Protein AF-A0A945STR0-F1 (afdb_monomer)

Foldseek 3Di:
DDPVVVVVVVVVVVVVVVVVVVVVPPDDPPDADQVNLVVLQDPPPPDDPFDKDWGADPVRDIDIDTPDPLQVLLVVLSVCLSVQVLVVVVVVCQQQLNVCLQVNPVSNVSSVVNVVVNSCPCVVVVLVVDDPVRNSSVVSSLNNNLSRLVPRPDHPVSCVNRVHDDDRDDD

Mean predicted aligned error: 8.51 Å

Structure (mmCIF, N/CA/C/O backbone):
data_AF-A0A945STR0-F1
#
_entry.id   AF-A0A945STR0-F1
#
loop_
_atom_site.group_PDB
_atom_site.id
_atom_site.type_symbol
_atom_site.label_atom_id
_atom_site.label_alt_id
_atom_site.label_comp_id
_atom_site.label_asym_id
_atom_site.label_entity_id
_atom_site.label_seq_id
_atom_site.pdbx_PDB_ins_code
_atom_site.Cartn_x
_atom_site.Cartn_y
_atom_site.Cartn_z
_atom_site.occupancy
_atom_site.B_iso_or_equiv
_atom_site.auth_seq_id
_atom_site.auth_comp_id
_atom_site.auth_asym_id
_atom_site.auth_atom_id
_atom_site.pdbx_PDB_model_num
ATOM 1 N N . MET A 1 1 ? 21.029 -46.010 -34.200 1.00 53.34 1 MET A N 1
ATOM 2 C CA . MET A 1 1 ? 20.836 -44.896 -33.241 1.00 53.34 1 MET A CA 1
ATOM 3 C C . MET A 1 1 ? 22.027 -44.887 -32.282 1.00 53.34 1 MET A C 1
ATOM 5 O O . MET A 1 1 ? 22.270 -45.905 -31.651 1.00 53.34 1 MET A O 1
ATOM 9 N N . SER A 1 2 ? 22.849 -43.829 -32.265 1.00 57.94 2 SER A N 1
ATOM 10 C CA . SER A 1 2 ? 24.114 -43.807 -31.500 1.00 57.94 2 SER A CA 1
ATOM 11 C C . SER A 1 2 ? 23.859 -43.877 -29.989 1.00 57.94 2 SER A C 1
ATOM 13 O O . SER A 1 2 ? 23.001 -43.147 -29.488 1.00 57.94 2 SER A O 1
ATOM 15 N N . ARG A 1 3 ? 24.622 -44.717 -29.268 1.00 58.31 3 ARG A N 1
ATOM 16 C CA . ARG A 1 3 ? 24.554 -44.888 -27.801 1.00 58.31 3 ARG A CA 1
ATOM 17 C C . ARG A 1 3 ? 24.558 -43.546 -27.053 1.00 58.31 3 ARG A C 1
ATOM 19 O O . ARG A 1 3 ? 23.871 -43.417 -26.049 1.00 58.31 3 ARG A O 1
ATOM 26 N N . SER A 1 4 ? 25.223 -42.518 -27.588 1.00 60.25 4 SER A N 1
ATOM 27 C CA . SER A 1 4 ? 25.272 -41.178 -26.986 1.00 60.25 4 SER A CA 1
ATOM 28 C C . SER A 1 4 ? 23.932 -40.434 -26.971 1.00 60.25 4 SER A C 1
ATOM 30 O O . SER A 1 4 ? 23.706 -39.611 -26.088 1.00 60.25 4 SER A O 1
ATOM 32 N N . ARG A 1 5 ? 23.021 -40.710 -27.915 1.00 57.81 5 ARG A N 1
ATOM 33 C CA . ARG A 1 5 ? 21.684 -40.095 -27.934 1.00 57.81 5 ARG A CA 1
ATOM 34 C C . ARG A 1 5 ? 20.772 -40.729 -26.884 1.00 57.81 5 ARG A C 1
ATOM 36 O O . ARG A 1 5 ? 20.024 -40.012 -26.235 1.00 57.81 5 ARG A O 1
ATOM 43 N N . LEU A 1 6 ? 20.894 -42.038 -26.658 1.00 61.00 6 LEU A N 1
ATOM 44 C CA . LEU A 1 6 ? 20.087 -42.769 -25.678 1.00 61.00 6 LEU A CA 1
ATOM 45 C C . LEU A 1 6 ? 20.380 -42.318 -24.234 1.00 61.00 6 LEU A C 1
ATOM 47 O O . LEU A 1 6 ? 19.449 -42.097 -23.470 1.00 61.00 6 LEU A O 1
ATOM 51 N N . PHE A 1 7 ? 21.654 -42.084 -23.891 1.00 63.25 7 PHE A N 1
ATOM 52 C CA . PHE A 1 7 ? 22.040 -41.545 -22.577 1.00 63.25 7 PHE A CA 1
ATOM 53 C C . PHE A 1 7 ? 21.563 -40.103 -22.353 1.00 63.25 7 PHE A C 1
ATOM 55 O O . PHE A 1 7 ? 21.172 -39.757 -21.242 1.00 63.25 7 PHE A O 1
ATOM 62 N N . LYS A 1 8 ? 21.539 -39.269 -23.402 1.00 58.94 8 LYS A N 1
ATOM 63 C CA . LYS A 1 8 ? 21.002 -37.900 -23.321 1.00 58.94 8 LYS A CA 1
ATOM 64 C C . LYS A 1 8 ? 19.486 -37.885 -23.109 1.00 58.94 8 LYS A C 1
ATOM 66 O O . LYS A 1 8 ? 19.006 -37.116 -22.287 1.00 58.94 8 LYS A O 1
ATOM 71 N N . PHE A 1 9 ? 18.748 -38.755 -23.804 1.00 64.12 9 PHE A N 1
ATOM 72 C CA . PHE A 1 9 ? 17.302 -38.892 -23.604 1.00 64.12 9 PHE A CA 1
ATOM 73 C C . PHE A 1 9 ? 16.965 -39.457 -22.221 1.00 64.12 9 PHE A C 1
ATOM 75 O O . PHE A 1 9 ? 16.083 -38.913 -21.568 1.00 64.12 9 PHE A O 1
ATOM 82 N N . ALA A 1 10 ? 17.702 -40.468 -21.748 1.00 67.19 10 ALA A N 1
ATOM 83 C CA . ALA A 1 10 ? 17.526 -41.026 -20.406 1.00 67.19 10 ALA A CA 1
ATOM 84 C C . ALA A 1 10 ? 17.850 -40.010 -19.295 1.00 67.19 10 ALA A C 1
ATOM 86 O O . ALA A 1 10 ? 17.137 -39.934 -18.300 1.00 67.19 10 ALA A O 1
ATOM 87 N N . GLY A 1 11 ? 18.891 -39.187 -19.472 1.00 69.44 11 GLY A N 1
ATOM 88 C CA . GLY A 1 11 ? 19.212 -38.108 -18.535 1.00 69.44 11 GLY A CA 1
ATOM 89 C C . GLY A 1 11 ? 18.127 -37.028 -18.472 1.00 69.44 11 GLY A C 1
ATOM 90 O O . GLY A 1 11 ? 17.812 -36.537 -17.391 1.00 69.44 11 GLY A O 1
ATOM 91 N N . LEU A 1 12 ? 17.509 -36.697 -19.612 1.00 70.62 12 LEU A N 1
ATOM 92 C CA . LEU A 1 12 ? 16.444 -35.694 -19.687 1.00 70.62 12 LEU A CA 1
ATOM 93 C C . LEU A 1 12 ? 15.132 -36.180 -19.048 1.00 70.62 12 LEU A C 1
ATOM 95 O O . LEU A 1 12 ? 14.478 -35.404 -18.356 1.00 70.62 12 LEU A O 1
ATOM 99 N N . THR A 1 13 ? 14.760 -37.455 -19.213 1.00 72.88 13 THR A N 1
ATOM 100 C CA . THR A 1 13 ? 13.581 -38.029 -18.537 1.00 72.88 13 THR A CA 1
ATOM 101 C C . THR A 1 13 ? 13.774 -38.174 -17.033 1.00 72.88 13 THR A C 1
ATOM 103 O O . THR A 1 13 ? 12.832 -37.921 -16.287 1.00 72.88 13 THR A O 1
ATOM 106 N N . VAL A 1 14 ? 14.978 -38.517 -16.563 1.00 74.88 14 VAL A N 1
ATOM 107 C CA . VAL A 1 14 ? 15.282 -38.548 -15.121 1.00 74.88 14 VAL A CA 1
ATOM 108 C C . VAL A 1 14 ? 15.203 -37.144 -14.515 1.00 74.88 14 VAL A C 1
ATOM 110 O O . VAL A 1 14 ? 14.605 -36.974 -13.456 1.00 74.88 14 VAL A O 1
ATOM 113 N N . LEU A 1 15 ? 15.722 -36.122 -15.205 1.00 70.12 15 LEU A N 1
ATOM 114 C CA . LEU A 1 15 ? 15.641 -34.730 -14.754 1.00 70.12 15 LEU A CA 1
ATOM 115 C C . LEU A 1 15 ? 14.194 -34.205 -14.738 1.00 70.12 15 LEU A C 1
ATOM 117 O O . LEU A 1 15 ? 13.783 -33.572 -13.769 1.00 70.12 15 LEU A O 1
ATOM 121 N N . ALA A 1 16 ? 13.401 -34.512 -15.768 1.00 70.06 16 ALA A N 1
ATOM 122 C CA . ALA A 1 16 ? 11.981 -34.155 -15.820 1.00 70.06 16 ALA A CA 1
ATOM 123 C C . ALA A 1 16 ? 11.153 -34.881 -14.741 1.00 70.06 16 ALA A C 1
ATOM 125 O O . ALA A 1 16 ? 10.252 -34.286 -14.147 1.00 70.06 16 ALA A O 1
ATOM 126 N N . GLY A 1 17 ? 11.484 -36.144 -14.450 1.00 70.00 17 GLY A N 1
ATOM 127 C CA . GLY A 1 17 ? 10.876 -36.923 -13.371 1.00 70.00 17 GLY A CA 1
ATOM 128 C C . GLY A 1 17 ? 11.208 -36.370 -11.984 1.00 70.00 17 GLY A C 1
ATOM 129 O O . GLY A 1 17 ? 10.311 -36.239 -11.158 1.00 70.00 17 GLY A O 1
ATOM 130 N N . LEU A 1 18 ? 12.460 -35.965 -11.746 1.00 67.25 18 LEU A N 1
ATOM 131 C CA . LEU A 1 18 ? 12.890 -35.333 -10.491 1.00 67.25 18 LEU A CA 1
ATOM 132 C C . LEU A 1 18 ? 12.240 -33.957 -10.277 1.00 67.25 18 LEU A C 1
ATOM 134 O O . LEU A 1 18 ? 11.809 -33.655 -9.168 1.00 67.25 18 LEU A O 1
ATOM 138 N N . LEU A 1 19 ? 12.112 -33.145 -11.333 1.00 63.72 19 LEU A N 1
ATOM 139 C CA . LEU A 1 19 ? 11.441 -31.840 -11.263 1.00 63.72 19 LEU A CA 1
ATOM 140 C C . LEU A 1 19 ? 9.927 -31.969 -11.039 1.00 63.72 19 LEU A C 1
ATOM 142 O O . LEU A 1 19 ? 9.353 -31.172 -10.301 1.00 63.72 19 LEU A O 1
ATOM 146 N N . SER A 1 20 ? 9.289 -32.988 -11.624 1.00 60.44 20 SER A N 1
ATOM 147 C CA . SER A 1 20 ? 7.860 -33.266 -11.407 1.00 60.44 20 SER A CA 1
ATOM 148 C C . SER A 1 20 ? 7.587 -33.898 -10.037 1.00 60.44 20 SER A C 1
ATOM 150 O O . SER A 1 20 ? 6.529 -33.682 -9.456 1.00 60.44 20 SER A O 1
ATOM 152 N N . ALA A 1 21 ? 8.534 -34.660 -9.481 1.00 57.84 21 ALA A N 1
ATOM 153 C CA .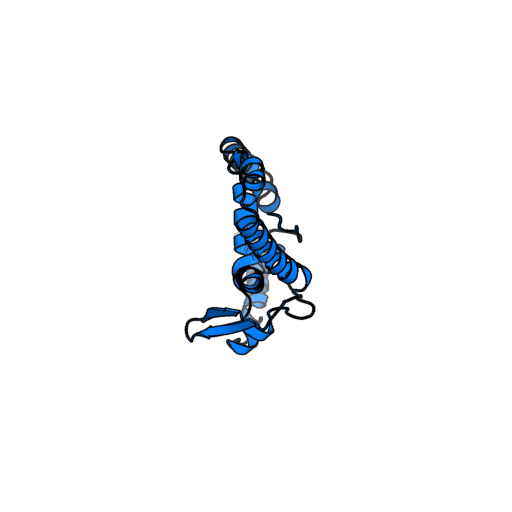 ALA A 1 21 ? 8.371 -35.291 -8.173 1.00 57.84 21 ALA A CA 1
ATOM 154 C C . ALA A 1 21 ? 8.266 -34.264 -7.031 1.00 57.84 21 ALA A C 1
ATOM 156 O O . ALA A 1 21 ? 7.491 -34.470 -6.100 1.00 57.84 21 ALA A O 1
ATOM 157 N N . CYS A 1 22 ? 8.979 -33.135 -7.113 1.00 58.97 22 CYS A N 1
ATOM 158 C CA . CYS A 1 22 ? 8.916 -32.091 -6.084 1.00 58.97 22 CYS A CA 1
ATOM 159 C C . CYS A 1 22 ? 7.569 -31.349 -6.047 1.00 58.97 22 CYS A C 1
ATOM 161 O O . CYS A 1 22 ? 7.130 -30.949 -4.973 1.00 58.97 22 CYS A O 1
ATOM 163 N N . SER A 1 23 ? 6.900 -31.179 -7.189 1.00 58.38 23 SER A N 1
ATOM 164 C CA . SER A 1 23 ? 5.584 -30.530 -7.268 1.00 58.38 23 SER A CA 1
ATOM 165 C C . SER A 1 23 ? 4.424 -31.482 -6.968 1.00 58.38 23 SER A C 1
ATOM 167 O O . SER A 1 23 ? 3.396 -31.034 -6.473 1.00 58.38 23 SER A O 1
ATOM 169 N N . VAL A 1 24 ? 4.588 -32.787 -7.206 1.00 59.88 24 VAL A N 1
ATOM 170 C CA . VAL A 1 24 ? 3.577 -33.814 -6.879 1.00 59.88 24 VAL A CA 1
ATOM 171 C C . VAL A 1 24 ? 3.572 -34.174 -5.385 1.00 59.88 24 VAL A C 1
ATOM 173 O O . VAL A 1 24 ? 2.538 -34.578 -4.860 1.00 59.88 24 VAL A O 1
ATOM 176 N N . LEU A 1 25 ? 4.705 -34.025 -4.689 1.00 61.38 25 LEU A N 1
ATOM 177 C CA . LEU A 1 25 ? 4.845 -34.368 -3.265 1.00 61.38 25 LEU A CA 1
ATOM 178 C C . LEU A 1 25 ? 4.663 -33.179 -2.310 1.00 61.38 25 LEU A C 1
ATOM 180 O O . LEU A 1 25 ? 4.582 -33.395 -1.101 1.00 61.38 25 LEU A O 1
ATOM 184 N N . ALA A 1 26 ? 4.603 -31.942 -2.813 1.00 64.12 26 ALA A N 1
ATOM 185 C CA . ALA A 1 26 ? 4.272 -30.792 -1.981 1.00 64.12 26 ALA A CA 1
ATOM 186 C C . ALA A 1 26 ? 2.763 -30.828 -1.678 1.00 64.12 26 ALA A C 1
ATOM 188 O O . ALA A 1 26 ? 1.967 -30.715 -2.614 1.00 64.12 26 ALA A O 1
ATOM 189 N N . PRO A 1 27 ? 2.339 -31.009 -0.411 1.00 69.38 27 PRO A N 1
ATOM 190 C CA . PRO A 1 27 ? 0.923 -30.958 -0.085 1.00 69.38 27 PRO A CA 1
ATOM 191 C C . PRO A 1 27 ? 0.374 -29.595 -0.501 1.00 69.38 27 PRO A C 1
ATOM 193 O O . PRO A 1 27 ? 1.036 -28.568 -0.316 1.00 69.38 27 PRO A O 1
ATOM 196 N N . LEU A 1 28 ? -0.832 -29.592 -1.074 1.00 71.19 28 LEU A N 1
ATOM 197 C CA . LEU A 1 28 ? -1.551 -28.348 -1.314 1.00 71.19 28 LEU A CA 1
ATOM 198 C C . LEU A 1 28 ? -1.602 -27.551 -0.001 1.00 71.19 28 LEU A C 1
ATOM 200 O O . LEU A 1 28 ? -1.737 -28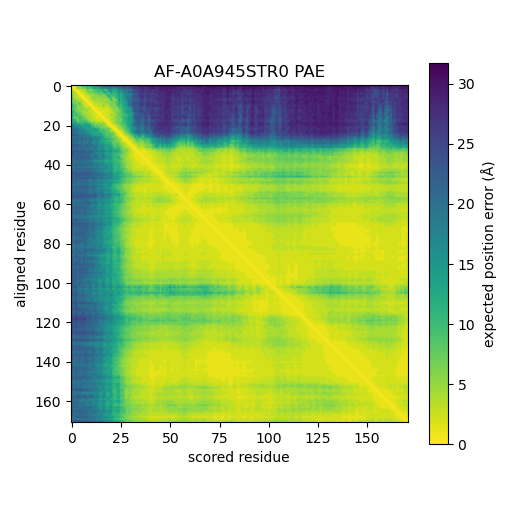.161 1.068 1.00 71.19 28 LEU A O 1
ATOM 204 N N . PRO A 1 29 ? -1.480 -26.212 -0.055 1.00 71.06 29 PRO A N 1
ATOM 205 C CA . PRO A 1 29 ? -1.692 -25.386 1.122 1.00 71.06 29 PRO A CA 1
ATOM 206 C C . PRO A 1 29 ? -3.029 -25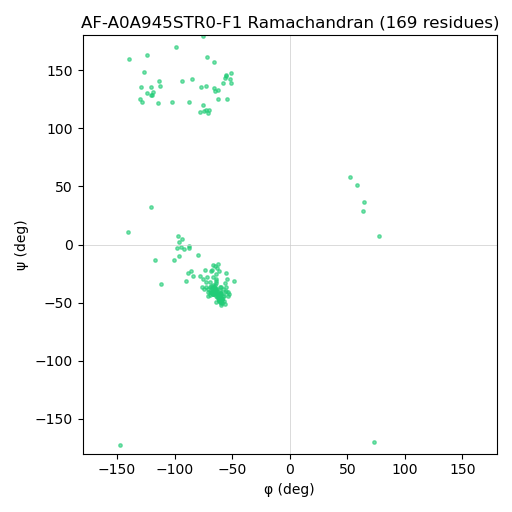.755 1.764 1.00 71.06 29 PRO A C 1
ATOM 208 O O . PRO A 1 29 ? -4.008 -25.995 1.054 1.00 71.06 29 PRO A O 1
ATOM 211 N N . ALA A 1 30 ? -3.062 -25.824 3.094 1.00 77.69 30 ALA A N 1
ATOM 212 C CA . ALA A 1 30 ? -4.305 -26.081 3.804 1.00 77.69 30 ALA A CA 1
ATOM 213 C C . ALA A 1 30 ? -5.353 -25.025 3.421 1.00 77.69 30 ALA A C 1
ATOM 215 O O . ALA A 1 30 ? -5.017 -23.850 3.226 1.00 77.69 30 ALA A O 1
ATOM 216 N N . GLU A 1 31 ? -6.616 -25.442 3.325 1.00 77.56 31 GLU A N 1
ATOM 217 C CA . GLU A 1 31 ? -7.713 -24.492 3.165 1.00 77.56 31 GLU A CA 1
ATOM 218 C C . GLU A 1 31 ? -7.650 -23.472 4.303 1.00 77.56 31 GLU A C 1
ATOM 220 O O . GLU A 1 31 ? -7.562 -23.825 5.478 1.00 77.56 31 GLU A O 1
ATOM 225 N N . THR A 1 32 ? -7.610 -22.195 3.936 1.00 81.19 32 THR A N 1
ATOM 226 C CA . THR A 1 32 ? -7.479 -21.093 4.887 1.00 81.19 32 THR A CA 1
ATOM 227 C C . THR A 1 32 ? -8.851 -20.464 5.062 1.00 81.19 32 THR A C 1
ATOM 229 O O . THR A 1 32 ? -9.453 -20.033 4.076 1.00 81.19 32 THR A O 1
ATOM 232 N N . SER A 1 33 ? -9.359 -20.413 6.294 1.00 87.69 33 SER A N 1
ATOM 233 C CA . SER A 1 33 ? -10.653 -19.781 6.564 1.00 87.69 33 SER A CA 1
ATOM 234 C C . SER A 1 33 ? -10.566 -18.253 6.433 1.00 87.69 33 SER A C 1
ATOM 236 O O . SER A 1 33 ? -9.483 -17.668 6.521 1.00 87.69 33 SER A O 1
ATOM 238 N N . SER A 1 34 ? -11.707 -17.574 6.270 1.00 85.88 34 SER A N 1
ATOM 239 C CA . SER A 1 34 ? -11.767 -16.100 6.302 1.00 85.88 34 SER A CA 1
ATOM 240 C C . SER A 1 34 ? -11.179 -15.535 7.598 1.00 85.88 34 SER A C 1
ATOM 242 O O . SER A 1 34 ? -10.516 -14.500 7.590 1.00 85.88 34 SER A O 1
ATOM 244 N N . GLU A 1 35 ? -11.397 -16.233 8.714 1.00 87.69 35 GLU A N 1
ATOM 245 C CA . GLU A 1 35 ? -10.885 -15.840 10.024 1.00 87.69 35 GLU A CA 1
ATOM 246 C C . GLU A 1 35 ? -9.356 -15.951 10.083 1.00 87.69 35 GLU A C 1
ATOM 248 O O . GLU A 1 35 ? -8.687 -15.054 10.596 1.00 87.69 35 GLU A O 1
ATOM 253 N N . ASP A 1 36 ? -8.783 -17.007 9.504 1.00 88.81 36 ASP A N 1
ATOM 254 C CA . ASP A 1 36 ? -7.329 -17.167 9.422 1.00 88.81 36 ASP A CA 1
ATOM 255 C C . ASP A 1 36 ? -6.694 -16.089 8.536 1.00 88.81 36 ASP A C 1
ATOM 257 O O . ASP A 1 36 ? -5.625 -15.567 8.860 1.00 88.81 36 ASP A O 1
ATOM 261 N N . ARG A 1 37 ? -7.372 -15.696 7.449 1.00 86.88 37 ARG A N 1
ATOM 262 C CA . ARG A 1 37 ? -6.938 -14.577 6.598 1.00 86.88 37 ARG A CA 1
ATOM 263 C C . ARG A 1 37 ? -6.962 -13.247 7.349 1.00 86.88 37 ARG A C 1
ATOM 265 O O . ARG A 1 37 ? -5.985 -12.507 7.270 1.00 86.88 37 ARG A O 1
ATOM 272 N N . LEU A 1 38 ? -8.019 -12.971 8.119 1.00 89.88 38 LEU A N 1
ATOM 273 C CA . LEU A 1 38 ? -8.097 -11.779 8.971 1.00 89.88 38 LEU A CA 1
ATOM 274 C C . LEU A 1 38 ? -6.949 -11.747 9.986 1.00 89.88 38 LEU A C 1
ATOM 276 O O . LEU A 1 38 ? -6.263 -10.736 10.114 1.00 89.88 38 LEU A O 1
ATOM 280 N N . LYS A 1 39 ? -6.699 -12.870 10.667 1.00 91.00 39 LYS A N 1
ATOM 281 C CA . LYS A 1 39 ? -5.616 -13.008 11.656 1.00 91.00 39 LYS A CA 1
ATOM 282 C C . LYS A 1 39 ? -4.219 -12.833 11.056 1.00 91.00 39 LYS A C 1
ATOM 284 O O . LYS A 1 39 ? -3.272 -12.579 11.792 1.00 91.00 39 LYS A O 1
ATOM 289 N N . ALA A 1 40 ? -4.070 -12.986 9.741 1.00 90.44 40 ALA A N 1
ATOM 290 C CA . ALA A 1 40 ? -2.801 -12.782 9.053 1.00 90.44 40 ALA A CA 1
ATOM 291 C C . ALA A 1 40 ? -2.477 -11.297 8.803 1.00 90.44 40 ALA A C 1
ATOM 293 O O . ALA A 1 40 ? -1.360 -10.987 8.377 1.00 90.44 40 ALA A O 1
ATOM 294 N N . ILE A 1 41 ? -3.419 -10.379 9.041 1.00 93.75 41 ILE A N 1
ATOM 295 C CA . ILE A 1 41 ? -3.153 -8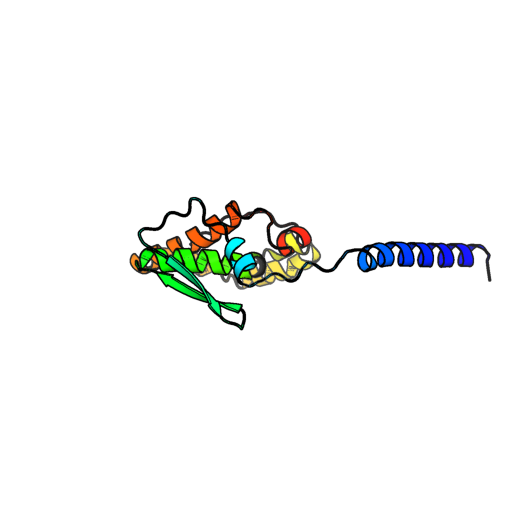.941 8.986 1.00 93.75 41 ILE A CA 1
ATOM 296 C C . ILE A 1 41 ? -2.372 -8.536 10.247 1.00 93.75 41 ILE A C 1
ATOM 298 O O . ILE A 1 41 ? -2.891 -8.705 11.349 1.00 93.75 41 ILE A O 1
ATOM 302 N N . PRO A 1 42 ? -1.152 -7.981 10.118 1.00 94.88 42 PRO A N 1
ATOM 303 C CA . PRO A 1 42 ? -0.421 -7.449 11.260 1.00 94.88 42 PRO A CA 1
ATOM 304 C C . PRO A 1 42 ? -1.109 -6.170 11.747 1.00 94.88 42 PRO A C 1
ATOM 306 O O . PRO A 1 42 ? -1.189 -5.187 11.008 1.00 94.88 42 PRO A O 1
ATOM 309 N N . VAL A 1 43 ? -1.629 -6.200 12.972 1.00 94.12 43 VAL A N 1
ATOM 310 C CA . VAL A 1 43 ? -2.325 -5.060 13.602 1.00 94.12 43 VAL A CA 1
ATOM 311 C C . VAL A 1 43 ? -1.597 -4.561 14.847 1.00 94.12 43 VAL A C 1
ATOM 313 O O . VAL A 1 43 ? -1.888 -3.478 15.358 1.00 94.12 43 VAL A O 1
ATOM 316 N N . GLU A 1 44 ? -0.645 -5.340 15.360 1.00 93.31 44 GLU A N 1
ATOM 317 C CA . GLU A 1 44 ? 0.120 -5.002 16.548 1.00 93.31 44 GLU A CA 1
ATOM 318 C C . GLU A 1 44 ? 0.946 -3.729 16.329 1.00 93.31 44 GLU A C 1
ATOM 320 O O . GLU A 1 44 ? 1.758 -3.629 15.412 1.00 93.31 44 GLU A O 1
ATOM 325 N N . GLY A 1 45 ? 0.760 -2.741 17.209 1.00 89.94 45 GLY A N 1
ATOM 326 C CA . GLY A 1 45 ? 1.478 -1.467 17.134 1.00 89.94 45 GLY A CA 1
ATOM 327 C C . GLY A 1 45 ? 0.942 -0.494 16.079 1.00 89.94 45 GLY A C 1
ATOM 328 O O . GLY A 1 45 ? 1.553 0.555 15.870 1.00 89.94 45 GLY A O 1
ATOM 329 N N . LEU A 1 46 ? -0.186 -0.795 15.426 1.00 93.31 46 LEU A N 1
ATOM 330 C CA . LEU A 1 46 ? -0.861 0.160 14.554 1.00 93.31 46 LEU A CA 1
ATOM 331 C C . LEU A 1 46 ? -1.543 1.245 15.398 1.00 93.31 46 LEU A C 1
ATOM 333 O O . LEU A 1 46 ? -2.456 0.969 16.175 1.00 93.31 46 LEU A O 1
ATOM 337 N N . ALA A 1 47 ? -1.087 2.488 15.255 1.00 90.75 47 ALA A N 1
ATOM 338 C CA . ALA A 1 47 ? -1.656 3.621 15.973 1.00 90.75 47 ALA A CA 1
ATOM 339 C C . ALA A 1 47 ? -2.973 4.069 15.318 1.00 90.75 47 ALA A C 1
ATOM 341 O O . ALA A 1 47 ? -2.962 4.565 14.191 1.00 90.75 47 ALA A O 1
ATOM 342 N N . LEU A 1 48 ? -4.080 3.911 16.046 1.00 95.69 48 LEU A N 1
ATOM 343 C CA . LEU A 1 48 ? -5.426 4.348 15.667 1.00 95.69 48 LEU A CA 1
ATOM 344 C C . LEU A 1 48 ? -6.016 5.220 16.783 1.00 95.69 48 LEU A C 1
ATOM 346 O O . LEU A 1 48 ? -5.696 5.030 17.960 1.00 95.69 48 LEU A O 1
ATOM 350 N N . ALA A 1 49 ? -6.856 6.185 16.421 1.00 95.25 49 ALA A N 1
ATOM 351 C CA . ALA A 1 49 ? -7.497 7.105 17.360 1.00 95.25 49 ALA A CA 1
ATOM 352 C C . ALA A 1 49 ? -8.804 6.552 17.963 1.00 95.25 49 ALA A C 1
ATOM 354 O O . ALA A 1 49 ? -9.232 7.003 19.028 1.00 95.25 49 ALA A O 1
ATOM 355 N N . GLY A 1 50 ? -9.449 5.601 17.292 1.00 95.69 50 GLY A N 1
ATOM 356 C CA . GLY A 1 50 ? -10.673 4.929 17.713 1.00 95.69 50 GLY A CA 1
ATOM 357 C C . GLY A 1 50 ? -10.729 3.475 17.250 1.00 95.69 50 GLY A C 1
ATOM 358 O O . GLY A 1 50 ? -9.754 2.914 16.744 1.00 95.69 50 GLY A O 1
ATOM 359 N N . LYS A 1 51 ? -11.882 2.831 17.458 1.00 96.81 51 LYS A N 1
ATOM 360 C CA . LYS A 1 51 ? -12.072 1.437 17.049 1.00 96.81 51 LYS A CA 1
ATOM 361 C C . LYS A 1 51 ? -12.210 1.331 15.528 1.00 96.81 51 LYS A C 1
ATOM 363 O O . LYS A 1 51 ? -12.973 2.075 14.912 1.00 96.81 51 LYS A O 1
ATOM 368 N N . VAL A 1 52 ? -11.538 0.334 14.954 1.00 97.62 52 VAL A N 1
ATOM 369 C CA . VAL A 1 52 ? -11.727 -0.118 13.572 1.00 97.62 52 VAL A CA 1
ATOM 370 C C . VAL A 1 52 ? -12.133 -1.589 13.581 1.00 97.62 52 VAL A C 1
ATOM 372 O O . VAL A 1 52 ? -11.545 -2.393 14.304 1.00 97.62 52 VAL A O 1
ATOM 375 N N . THR A 1 53 ? -13.134 -1.943 12.780 1.00 96.44 53 THR A N 1
ATOM 376 C CA . THR A 1 53 ? -13.596 -3.322 12.587 1.00 96.44 53 THR A CA 1
ATOM 377 C C . THR A 1 53 ? -13.436 -3.702 11.120 1.00 96.44 53 THR A C 1
ATOM 379 O O . THR A 1 53 ? -13.885 -2.972 10.240 1.00 96.44 53 THR A O 1
ATOM 382 N N . ILE A 1 54 ? -12.793 -4.843 10.861 1.00 95.88 54 ILE A N 1
ATOM 383 C CA . ILE A 1 54 ? -12.602 -5.401 9.518 1.00 95.88 54 ILE A CA 1
ATOM 384 C C . ILE A 1 54 ? -13.256 -6.781 9.490 1.00 95.88 54 ILE A C 1
ATOM 386 O O . ILE A 1 54 ? -12.978 -7.608 10.360 1.00 95.88 54 ILE A O 1
ATOM 390 N N . HIS A 1 55 ? -14.105 -7.039 8.500 1.00 93.94 55 HIS A N 1
ATOM 391 C CA . HIS A 1 55 ? -14.705 -8.354 8.274 1.00 93.94 55 HIS A CA 1
ATOM 392 C C . HIS A 1 55 ? -14.767 -8.677 6.779 1.00 93.94 55 HIS A C 1
ATOM 394 O O . HIS A 1 55 ? -14.697 -7.776 5.951 1.00 93.94 55 HIS A O 1
ATOM 400 N N . TRP A 1 56 ? -14.886 -9.958 6.430 1.00 92.94 56 TRP A N 1
ATOM 401 C CA . TRP A 1 56 ? -15.075 -10.420 5.053 1.00 92.94 56 TRP A CA 1
ATOM 402 C C . TRP A 1 56 ? -16.457 -11.034 4.933 1.00 92.94 56 TRP A C 1
ATOM 404 O O . TRP A 1 56 ? -16.881 -11.753 5.839 1.00 92.94 56 TRP A O 1
ATOM 414 N N . ASP A 1 57 ? -17.129 -10.779 3.818 1.00 91.31 57 ASP A N 1
ATOM 415 C CA . ASP A 1 57 ? -18.321 -11.539 3.459 1.00 91.31 57 ASP A CA 1
ATOM 416 C C . ASP A 1 57 ? -17.971 -12.944 2.933 1.00 91.31 57 ASP A C 1
ATOM 418 O O . ASP A 1 57 ? -16.802 -13.331 2.794 1.00 91.31 57 ASP A O 1
ATOM 422 N N . ASP A 1 58 ? -19.006 -13.709 2.591 1.00 89.88 58 ASP A N 1
ATOM 423 C CA . ASP A 1 58 ? -18.880 -15.063 2.042 1.00 89.88 58 ASP A CA 1
ATOM 424 C C . ASP A 1 58 ? -18.137 -15.099 0.690 1.00 89.88 58 ASP A C 1
ATOM 426 O O . ASP A 1 58 ? -17.630 -16.144 0.278 1.00 89.88 58 ASP A O 1
ATOM 430 N N . HIS A 1 59 ? -18.011 -13.953 0.011 1.00 90.25 59 HIS A N 1
ATOM 431 C CA . HIS A 1 59 ? -17.278 -13.780 -1.243 1.00 90.25 59 HIS A CA 1
ATOM 432 C C . HIS A 1 59 ? -15.851 -13.248 -1.049 1.00 90.25 59 HIS A C 1
ATOM 434 O O . HIS A 1 59 ? -15.161 -12.976 -2.035 1.00 90.25 59 HIS A O 1
ATOM 440 N N . GLN A 1 60 ? -15.370 -13.150 0.196 1.00 88.62 60 GLN A N 1
ATOM 441 C CA . GLN A 1 60 ? -14.051 -12.616 0.541 1.00 88.62 60 GLN A CA 1
ATOM 442 C C . GLN A 1 60 ? -13.876 -11.131 0.178 1.00 88.62 60 GLN A C 1
ATOM 444 O O . GLN A 1 60 ? -12.751 -10.681 -0.073 1.00 88.62 60 GLN A O 1
ATOM 449 N N . VAL A 1 61 ? -14.963 -10.360 0.182 1.00 92.81 61 VAL A N 1
ATOM 450 C CA . VAL A 1 61 ? -14.931 -8.901 0.048 1.00 92.81 61 VAL A CA 1
ATOM 451 C C . VAL A 1 61 ? -14.750 -8.283 1.437 1.00 92.81 61 VAL A C 1
ATOM 453 O O . VAL A 1 61 ? -15.557 -8.560 2.325 1.00 92.81 61 VAL A O 1
ATOM 456 N N . PRO A 1 62 ? -13.699 -7.471 1.665 1.00 94.94 62 PRO A N 1
ATOM 457 C CA . PRO A 1 62 ? -13.476 -6.831 2.954 1.00 94.94 62 PRO A CA 1
ATOM 458 C C . PRO A 1 62 ? -14.404 -5.625 3.150 1.00 94.94 62 PRO A C 1
ATOM 460 O O . PRO A 1 62 ? -14.514 -4.757 2.284 1.00 94.94 62 PRO A O 1
ATOM 463 N N . PHE A 1 63 ? -14.985 -5.532 4.337 1.00 96.19 63 PHE A N 1
ATOM 464 C CA . PHE A 1 63 ? -15.730 -4.388 4.843 1.00 96.19 63 PHE A CA 1
ATOM 465 C C . PHE A 1 63 ? -14.952 -3.774 6.003 1.00 96.19 63 PHE A C 1
ATOM 467 O O . PHE A 1 63 ? -14.417 -4.492 6.852 1.00 96.19 63 PHE A O 1
ATOM 474 N N . ILE A 1 64 ? -14.873 -2.444 6.023 1.00 97.38 64 ILE A N 1
ATOM 475 C CA . ILE A 1 64 ? -14.092 -1.684 6.999 1.00 97.38 64 ILE A CA 1
ATOM 476 C C . ILE A 1 64 ? -15.000 -0.631 7.623 1.00 97.38 64 ILE A C 1
ATOM 478 O O . ILE A 1 64 ? -15.546 0.219 6.923 1.00 97.38 64 ILE A O 1
ATOM 482 N N . GLU A 1 65 ? -15.118 -0.674 8.944 1.00 97.88 65 GLU A N 1
ATOM 483 C CA . GLU A 1 65 ? -15.850 0.304 9.744 1.00 97.88 65 GLU A CA 1
ATOM 484 C C . GLU A 1 65 ? -14.877 0.982 10.707 1.00 97.88 65 GLU A C 1
ATOM 486 O O . GLU A 1 65 ? -14.118 0.301 11.397 1.00 97.88 65 GLU A O 1
ATOM 491 N N . ALA A 1 66 ? -14.897 2.312 10.771 1.00 97.81 66 ALA A N 1
ATOM 492 C CA . ALA A 1 66 ? -14.043 3.095 11.658 1.00 97.81 66 ALA A CA 1
ATOM 493 C C . ALA A 1 66 ? -14.886 4.095 12.456 1.00 97.81 66 ALA A C 1
ATOM 495 O O . 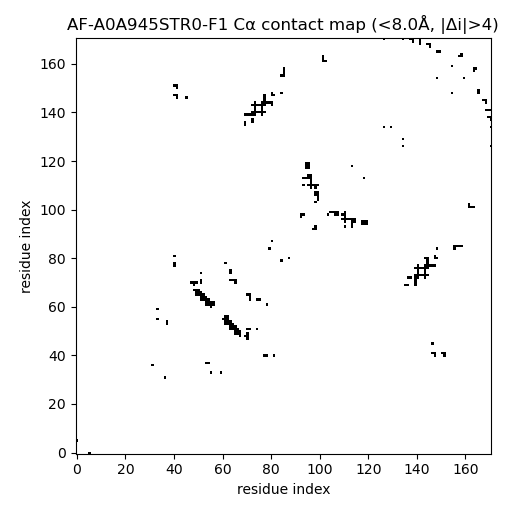ALA A 1 66 ? -15.736 4.780 11.895 1.00 97.81 66 ALA A O 1
ATOM 496 N N . GLU A 1 67 ? -14.632 4.211 13.761 1.00 97.94 67 GLU A N 1
ATOM 497 C CA . GLU A 1 67 ? -15.294 5.211 14.616 1.00 97.94 67 GLU A CA 1
ATOM 498 C C . GLU A 1 67 ? -14.783 6.639 14.377 1.00 97.94 67 GLU A C 1
ATOM 500 O O . GLU A 1 67 ? -15.448 7.613 14.739 1.00 97.94 67 GLU A O 1
ATOM 505 N N . LYS A 1 68 ? -13.574 6.773 13.822 1.00 97.38 68 LYS A N 1
ATOM 506 C CA . LYS A 1 68 ? -12.930 8.047 13.501 1.00 97.38 68 LYS A CA 1
ATOM 507 C C . LYS A 1 68 ? -12.556 8.071 12.028 1.00 97.38 68 LYS A C 1
ATOM 509 O O . LYS A 1 68 ? -11.859 7.178 11.552 1.00 97.38 68 LYS A O 1
ATOM 514 N N . ASP A 1 69 ? -12.920 9.151 11.343 1.00 95.69 69 ASP A N 1
ATOM 515 C CA . ASP A 1 69 ? -12.628 9.332 9.915 1.00 95.69 69 ASP A CA 1
ATOM 516 C C . ASP A 1 69 ? -11.128 9.228 9.595 1.00 95.69 69 ASP A C 1
ATOM 518 O O . ASP A 1 69 ? -10.750 8.712 8.547 1.00 95.69 69 ASP A O 1
ATOM 522 N N . ALA A 1 70 ? -10.263 9.658 10.521 1.00 96.06 70 ALA A N 1
ATOM 523 C CA . ALA A 1 70 ? -8.809 9.612 10.362 1.00 96.06 70 ALA A CA 1
ATOM 524 C C . ALA A 1 70 ? -8.219 8.186 10.350 1.00 96.06 70 ALA A C 1
ATOM 526 O O . ALA A 1 70 ? -7.127 7.984 9.814 1.00 96.06 70 ALA A O 1
ATOM 527 N N . ASP A 1 71 ? -8.926 7.203 10.916 1.00 98.06 71 ASP A N 1
ATOM 528 C CA . ASP A 1 71 ? -8.468 5.811 11.003 1.00 98.06 71 ASP A CA 1
ATOM 529 C C . ASP A 1 71 ? -8.864 4.991 9.768 1.00 98.06 71 ASP A C 1
ATOM 531 O O . ASP A 1 71 ? -8.194 4.018 9.415 1.00 98.06 71 ASP A O 1
ATOM 535 N N . LEU A 1 72 ? -9.925 5.406 9.069 1.00 97.88 72 LEU A N 1
ATOM 536 C CA . LEU A 1 72 ? -10.416 4.741 7.866 1.00 97.88 72 LEU A CA 1
ATOM 537 C C . LEU A 1 72 ? -9.351 4.611 6.758 1.00 97.88 72 LEU A C 1
ATOM 539 O O . LEU A 1 72 ? -9.143 3.489 6.290 1.00 97.88 72 LEU A O 1
ATOM 543 N N . PRO A 1 73 ? -8.627 5.673 6.338 1.00 98.38 73 PRO A N 1
ATOM 544 C CA . PRO A 1 73 ? -7.589 5.529 5.319 1.00 98.38 73 PRO A CA 1
ATOM 545 C C . PRO A 1 73 ? -6.477 4.568 5.747 1.00 98.38 73 PRO A C 1
ATOM 547 O O . PRO A 1 73 ? -6.005 3.785 4.925 1.00 98.38 73 PR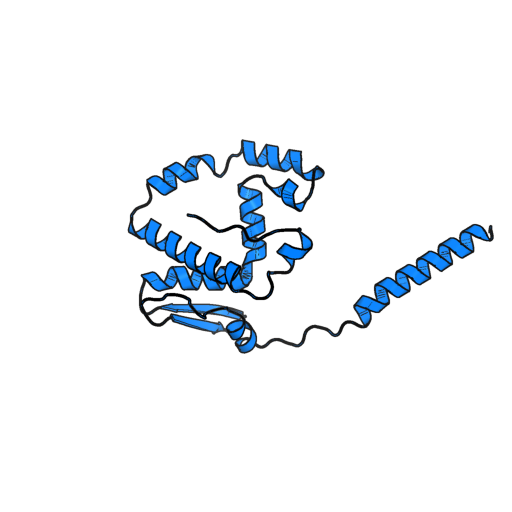O A O 1
ATOM 550 N N . VAL A 1 74 ? -6.103 4.568 7.032 1.00 98.50 74 VAL A N 1
ATOM 551 C CA . VAL A 1 74 ? -5.088 3.654 7.581 1.00 98.50 74 VAL A CA 1
ATOM 552 C C . VAL A 1 74 ? -5.532 2.202 7.420 1.00 98.50 74 VAL A C 1
ATOM 554 O O . VAL A 1 74 ? -4.777 1.373 6.910 1.00 98.50 74 VAL A O 1
ATOM 557 N N . ALA A 1 75 ? -6.775 1.898 7.790 1.00 98.06 75 ALA A N 1
ATOM 558 C CA . ALA A 1 75 ? -7.343 0.564 7.656 1.00 98.06 75 ALA A CA 1
ATOM 559 C C . ALA A 1 75 ? -7.460 0.119 6.188 1.00 98.06 75 ALA A C 1
ATOM 561 O O . ALA A 1 75 ? -7.112 -1.017 5.860 1.00 98.06 75 ALA A O 1
ATOM 562 N N . ILE A 1 76 ? -7.877 1.017 5.287 1.00 98.12 76 ILE A N 1
ATOM 563 C CA . ILE A 1 76 ? -7.940 0.735 3.845 1.00 98.12 76 ILE A CA 1
ATOM 564 C C . ILE A 1 76 ? -6.540 0.416 3.305 1.00 98.12 76 ILE A C 1
ATOM 566 O O . ILE A 1 76 ? -6.370 -0.588 2.615 1.00 98.12 76 ILE A O 1
ATOM 570 N N . GLY A 1 77 ? -5.528 1.221 3.644 1.00 98.31 77 GLY A N 1
ATOM 571 C CA . GLY A 1 77 ? -4.143 0.982 3.232 1.00 98.31 77 GLY A CA 1
ATOM 572 C C . GLY A 1 77 ? -3.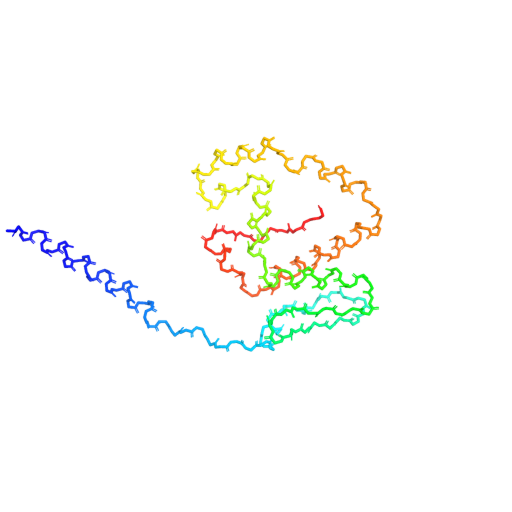605 -0.363 3.722 1.00 98.31 77 GLY A C 1
ATOM 573 O O . GLY A 1 77 ? -2.994 -1.108 2.955 1.00 98.31 77 GLY A O 1
ATOM 574 N N . LEU A 1 78 ? -3.901 -0.713 4.976 1.00 98.06 78 LEU A N 1
ATOM 575 C CA . LEU A 1 78 ? -3.532 -1.993 5.579 1.00 98.06 78 LEU A CA 1
ATOM 576 C C . LEU A 1 78 ? -4.169 -3.184 4.836 1.00 98.06 78 LEU A C 1
ATOM 578 O O . LEU A 1 78 ? -3.474 -4.137 4.478 1.00 98.06 78 LEU A O 1
ATOM 582 N N . VAL A 1 79 ? -5.477 -3.122 4.561 1.00 97.38 79 VAL A N 1
ATOM 583 C CA . VAL A 1 79 ? -6.219 -4.183 3.855 1.00 97.38 79 VAL A CA 1
ATOM 584 C C . VAL A 1 79 ? -5.790 -4.291 2.391 1.00 97.38 79 VAL A C 1
ATOM 586 O O . VAL A 1 79 ? -5.604 -5.398 1.882 1.00 97.38 79 VAL A O 1
ATOM 589 N N . HIS A 1 80 ? -5.582 -3.166 1.706 1.00 98.00 80 HIS A N 1
ATOM 590 C CA . HIS A 1 80 ? -5.070 -3.161 0.336 1.00 98.00 80 HIS A CA 1
ATOM 591 C C . HIS A 1 80 ? -3.687 -3.796 0.253 1.00 98.00 80 HIS A C 1
ATOM 593 O O . HIS A 1 80 ? -3.464 -4.635 -0.616 1.00 98.00 80 HIS A O 1
ATOM 599 N N . ALA A 1 81 ? -2.782 -3.472 1.176 1.00 97.75 81 ALA A N 1
ATOM 600 C CA . ALA A 1 81 ? -1.480 -4.116 1.226 1.00 97.75 81 ALA A CA 1
ATOM 601 C C . ALA A 1 81 ? -1.612 -5.627 1.500 1.00 97.75 81 ALA A C 1
ATOM 603 O O . ALA A 1 81 ? -1.026 -6.435 0.780 1.00 97.75 81 ALA A O 1
ATOM 604 N N . HIS A 1 82 ? -2.468 -6.033 2.441 1.00 96.12 82 HIS A N 1
ATOM 605 C CA . HIS A 1 82 ? -2.724 -7.452 2.700 1.00 96.12 82 HIS A CA 1
ATOM 606 C C . HIS A 1 82 ? -3.194 -8.226 1.462 1.00 96.12 82 HIS A C 1
ATOM 608 O O . HIS A 1 82 ? -2.755 -9.350 1.227 1.00 96.12 82 HIS A O 1
ATOM 614 N N . LEU A 1 83 ? -4.069 -7.627 0.655 1.00 95.50 83 LEU A N 1
ATOM 615 C CA . LEU A 1 83 ? -4.670 -8.311 -0.486 1.00 95.50 83 LEU A CA 1
ATOM 616 C C . LEU A 1 83 ? -3.874 -8.154 -1.783 1.00 95.50 83 LEU A C 1
ATOM 618 O O . LEU A 1 83 ? -3.947 -9.033 -2.638 1.00 95.50 83 LEU A O 1
ATOM 622 N N . ARG A 1 84 ? -3.180 -7.025 -1.970 1.00 97.00 84 ARG A N 1
ATOM 623 C CA . ARG A 1 84 ? -2.700 -6.552 -3.280 1.00 97.00 84 ARG A CA 1
ATOM 624 C C . ARG A 1 84 ? -1.304 -5.940 -3.263 1.00 97.00 84 ARG A C 1
ATOM 626 O O . ARG A 1 84 ? -0.917 -5.384 -4.286 1.00 97.00 84 ARG A O 1
ATOM 633 N N . LEU A 1 85 ? -0.517 -6.053 -2.190 1.00 97.56 85 LEU A N 1
ATOM 634 C CA . LEU A 1 85 ? 0.797 -5.396 -2.126 1.00 97.56 85 LEU A CA 1
ATOM 635 C C . LEU A 1 85 ? 1.703 -5.730 -3.330 1.00 97.56 85 LEU A C 1
ATOM 637 O O . LEU A 1 85 ? 2.307 -4.821 -3.887 1.00 97.56 85 LEU A O 1
ATOM 641 N N . GLY A 1 86 ? 1.739 -6.984 -3.802 1.00 96.19 86 GLY A N 1
ATOM 642 C CA . GLY A 1 86 ? 2.497 -7.354 -5.010 1.00 96.19 86 GLY A CA 1
ATOM 643 C C . GLY A 1 86 ? 1.991 -6.668 -6.290 1.00 96.19 86 GLY A C 1
ATOM 644 O O . GLY A 1 86 ? 2.782 -6.155 -7.078 1.00 96.19 86 GLY A O 1
ATOM 645 N N . GLN A 1 87 ? 0.667 -6.584 -6.470 1.00 97.00 87 GLN A N 1
ATOM 646 C CA . GLN A 1 87 ? 0.049 -5.847 -7.580 1.00 97.00 87 GLN A CA 1
ATOM 647 C C . GLN A 1 87 ? 0.364 -4.347 -7.493 1.00 97.00 87 GLN A C 1
ATOM 649 O O . GLN A 1 87 ? 0.701 -3.726 -8.499 1.00 97.00 87 GLN A O 1
ATOM 654 N N . MET A 1 88 ? 0.248 -3.768 -6.298 1.00 97.94 88 MET A N 1
ATOM 655 C CA . MET A 1 88 ? 0.532 -2.359 -6.040 1.00 97.94 88 MET A CA 1
ATOM 656 C C . MET A 1 88 ? 1.993 -2.030 -6.365 1.00 97.94 88 MET A C 1
ATOM 658 O O . MET A 1 88 ? 2.254 -1.057 -7.067 1.00 97.94 88 MET A O 1
ATOM 662 N N . GLU A 1 89 ? 2.935 -2.861 -5.919 1.00 96.88 89 GLU A N 1
ATOM 663 C CA . GLU A 1 89 ? 4.365 -2.713 -6.203 1.00 96.88 89 GLU A CA 1
ATOM 664 C C . GLU A 1 89 ? 4.661 -2.743 -7.708 1.00 96.88 89 GLU A C 1
ATOM 666 O O . GLU A 1 89 ? 5.370 -1.877 -8.225 1.00 96.88 89 GLU A O 1
ATOM 671 N N . LEU A 1 90 ? 4.072 -3.704 -8.426 1.00 94.88 90 LEU A N 1
ATOM 672 C CA . LEU A 1 90 ? 4.210 -3.812 -9.875 1.00 94.88 90 LEU A CA 1
ATOM 673 C C . LEU A 1 90 ? 3.700 -2.545 -10.574 1.00 94.88 90 LEU A C 1
ATOM 675 O O . LEU A 1 90 ? 4.404 -1.971 -11.402 1.00 94.88 90 LEU A O 1
ATOM 679 N N . LEU A 1 91 ? 2.503 -2.075 -10.210 1.00 95.19 91 LEU A N 1
ATOM 680 C CA . LEU A 1 91 ? 1.916 -0.860 -10.780 1.00 95.19 91 LEU A CA 1
ATOM 681 C C . LEU A 1 91 ? 2.744 0.391 -10.463 1.00 95.19 91 LEU A C 1
ATOM 683 O O . LEU A 1 91 ? 2.917 1.232 -11.343 1.00 95.19 91 LEU A O 1
ATOM 687 N N . ARG A 1 92 ? 3.305 0.490 -9.250 1.00 95.50 92 ARG A N 1
ATOM 688 C CA . ARG A 1 92 ? 4.209 1.580 -8.854 1.00 95.50 92 ARG A CA 1
ATOM 689 C C . ARG A 1 92 ? 5.464 1.617 -9.723 1.00 95.50 92 ARG A C 1
ATOM 691 O O . ARG A 1 92 ? 5.895 2.683 -10.146 1.00 95.50 92 ARG A O 1
ATOM 698 N N . ARG A 1 93 ? 6.047 0.459 -10.027 1.00 95.19 93 ARG A N 1
ATOM 699 C CA . ARG A 1 93 ? 7.232 0.378 -10.892 1.00 95.19 93 ARG A CA 1
ATOM 700 C C . ARG A 1 93 ? 6.899 0.651 -12.352 1.00 95.19 93 ARG A C 1
ATOM 702 O O . ARG A 1 93 ? 7.678 1.318 -13.024 1.00 95.19 93 ARG A O 1
ATOM 709 N N . ILE A 1 94 ? 5.740 0.205 -12.835 1.00 94.50 94 ILE A N 1
ATOM 710 C CA . ILE A 1 94 ? 5.264 0.534 -14.186 1.00 94.50 94 ILE A CA 1
ATOM 711 C C . ILE A 1 94 ? 5.065 2.048 -14.327 1.00 94.50 94 ILE A C 1
ATOM 713 O O . ILE A 1 94 ? 5.564 2.636 -15.281 1.00 94.50 94 ILE A O 1
ATOM 717 N N . SER A 1 95 ? 4.403 2.712 -13.374 1.00 94.06 95 SER A N 1
ATOM 718 C CA . SER A 1 95 ? 4.167 4.162 -13.468 1.00 94.06 95 SER A CA 1
ATOM 719 C C . SER A 1 95 ? 5.458 4.990 -13.438 1.00 94.06 95 SER A C 1
ATOM 721 O O . SER A 1 95 ? 5.493 6.088 -13.988 1.00 94.06 95 SER A O 1
ATOM 723 N N . GLN A 1 96 ? 6.525 4.451 -12.843 1.00 94.69 96 GLN A N 1
ATOM 724 C CA . GLN A 1 96 ? 7.849 5.074 -12.749 1.00 94.69 96 GLN A CA 1
ATOM 725 C C . GLN A 1 96 ? 8.823 4.638 -13.863 1.00 94.69 96 GLN A C 1
ATOM 727 O O . GLN A 1 96 ? 9.963 5.107 -13.893 1.00 94.69 96 GLN A O 1
ATOM 732 N N . GLY A 1 97 ? 8.414 3.729 -14.758 1.00 95.81 97 GLY A N 1
ATOM 733 C CA . GLY A 1 97 ? 9.299 3.130 -15.762 1.00 95.81 97 GLY A CA 1
ATOM 734 C C . GLY A 1 97 ? 10.493 2.411 -15.128 1.00 95.81 97 GLY A C 1
ATOM 735 O O . GLY A 1 97 ? 11.635 2.730 -15.437 1.00 95.81 97 GLY A O 1
ATOM 736 N N . ARG A 1 98 ? 10.242 1.518 -14.165 1.00 96.00 98 ARG A N 1
ATOM 737 C CA . ARG A 1 98 ? 11.240 0.737 -13.402 1.00 96.00 98 ARG A CA 1
ATOM 738 C C . ARG A 1 98 ? 11.043 -0.775 -13.576 1.00 96.00 98 ARG A C 1
ATOM 740 O O . ARG A 1 98 ? 11.247 -1.558 -12.648 1.00 96.00 98 ARG A O 1
ATOM 747 N N . ILE A 1 99 ? 10.580 -1.204 -14.745 1.00 95.44 99 ILE A N 1
ATOM 748 C CA . ILE A 1 99 ? 10.323 -2.608 -15.076 1.00 95.44 99 ILE A CA 1
ATOM 749 C C . ILE A 1 99 ? 11.636 -3.367 -15.272 1.00 95.44 99 ILE A C 1
ATOM 751 O O . ILE A 1 99 ? 11.716 -4.535 -14.902 1.00 95.44 99 ILE A O 1
ATOM 755 N N . SER A 1 100 ? 12.696 -2.731 -15.773 1.00 95.88 100 SER A N 1
ATOM 756 C CA . SER A 1 100 ? 14.010 -3.381 -15.911 1.00 95.88 100 SER A CA 1
ATOM 757 C C . SER A 1 100 ? 14.618 -3.840 -14.583 1.00 95.88 100 SER A C 1
ATOM 759 O O . SER A 1 100 ? 15.388 -4.798 -14.573 1.00 95.88 100 SER A O 1
ATOM 761 N N . GLU A 1 101 ? 14.214 -3.248 -13.455 1.00 94.25 101 GLU A N 1
ATOM 762 C CA . GLU A 1 101 ? 14.636 -3.682 -12.115 1.00 94.25 101 GLU A CA 1
ATOM 763 C C . GLU A 1 101 ? 14.087 -5.069 -11.736 1.00 94.25 101 GLU A C 1
ATOM 765 O O . GLU A 1 101 ? 14.683 -5.745 -10.906 1.00 94.25 101 GLU A O 1
ATOM 770 N N . MET A 1 102 ? 12.995 -5.516 -12.371 1.00 92.12 102 MET A N 1
ATOM 771 C CA . MET A 1 102 ? 12.408 -6.852 -12.173 1.00 92.12 102 MET A CA 1
ATOM 772 C C . MET A 1 102 ? 12.543 -7.772 -13.397 1.00 92.12 102 MET A C 1
ATOM 774 O O . MET A 1 102 ? 12.678 -8.984 -13.258 1.00 92.12 102 MET A O 1
ATOM 778 N N . GLY A 1 103 ? 12.488 -7.208 -14.608 1.00 85.38 103 GLY A N 1
ATOM 779 C CA . GLY A 1 103 ? 12.510 -7.926 -15.887 1.00 85.38 103 GLY A CA 1
ATOM 780 C C . GLY A 1 103 ? 13.885 -7.980 -16.559 1.00 85.38 103 GLY A C 1
ATOM 781 O O . GLY A 1 103 ? 14.032 -8.599 -17.614 1.00 85.38 103 GLY A O 1
ATOM 782 N N . GLY A 1 104 ? 14.894 -7.337 -15.967 1.00 89.62 104 GLY A N 1
ATOM 783 C CA . GLY A 1 104 ? 16.242 -7.251 -16.513 1.00 89.62 104 GLY A CA 1
ATOM 784 C C . GLY A 1 104 ? 16.360 -6.313 -17.724 1.00 89.62 104 GLY A C 1
ATOM 785 O O . GLY A 1 104 ? 15.429 -5.575 -18.061 1.00 89.62 104 GLY A O 1
ATOM 786 N N . PRO A 1 105 ? 17.510 -6.337 -18.422 1.00 92.62 105 PRO A N 1
ATOM 787 C CA . PRO A 1 105 ? 17.837 -5.353 -19.458 1.00 92.62 105 PRO A CA 1
ATOM 788 C C . PRO A 1 105 ? 16.907 -5.391 -20.679 1.00 92.62 105 PRO A C 1
ATOM 790 O O . PRO A 1 105 ? 16.828 -4.410 -21.408 1.00 92.62 105 PRO A O 1
ATOM 793 N N . LEU A 1 106 ? 16.170 -6.486 -20.896 1.00 91.06 106 LEU A N 1
ATOM 794 C CA . LEU A 1 106 ? 15.211 -6.606 -22.002 1.00 91.06 106 LEU A CA 1
ATOM 795 C C . LEU A 1 106 ? 14.003 -5.666 -21.863 1.00 91.06 106 LEU A C 1
ATOM 797 O O . LEU A 1 106 ? 13.310 -5.428 -22.846 1.00 91.06 106 LEU A O 1
ATOM 80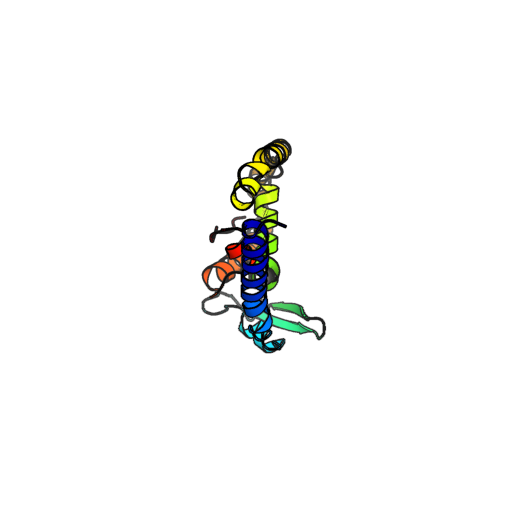1 N N . ALA A 1 107 ? 13.746 -5.134 -20.665 1.00 93.50 107 ALA A N 1
ATOM 802 C CA . ALA A 1 107 ? 12.671 -4.175 -20.422 1.00 93.50 107 ALA A CA 1
ATOM 803 C C . ALA A 1 107 ? 13.128 -2.704 -20.511 1.00 93.50 107 ALA A C 1
ATOM 805 O O . ALA A 1 107 ? 12.323 -1.810 -20.256 1.00 93.50 107 ALA A O 1
ATOM 806 N N . ALA A 1 108 ? 14.388 -2.431 -20.877 1.00 95.50 108 ALA A N 1
ATOM 807 C CA . ALA A 1 108 ? 14.933 -1.071 -20.903 1.00 95.50 108 ALA A CA 1
ATOM 808 C C . ALA A 1 108 ? 14.175 -0.133 -21.862 1.00 95.50 108 ALA A C 1
ATOM 810 O O . ALA A 1 108 ? 13.842 0.984 -21.473 1.00 95.50 108 ALA A O 1
ATOM 811 N N . ASP A 1 109 ? 13.822 -0.605 -23.061 1.00 95.88 109 ASP A N 1
ATOM 812 C CA . ASP A 1 109 ? 13.066 0.190 -24.043 1.00 95.88 109 ASP A CA 1
ATOM 813 C C . ASP A 1 109 ? 11.653 0.537 -23.534 1.00 95.88 109 ASP A C 1
ATOM 815 O O . ASP A 1 109 ? 11.103 1.597 -23.835 1.00 95.88 109 ASP A O 1
ATOM 819 N N . ILE A 1 110 ? 11.057 -0.348 -22.724 1.00 95.56 110 ILE A N 1
ATOM 820 C CA . ILE A 1 110 ? 9.744 -0.113 -22.108 1.00 95.56 110 ILE A CA 1
ATOM 821 C C . ILE A 1 110 ? 9.869 0.964 -21.028 1.00 95.56 110 ILE A C 1
ATOM 823 O O . ILE A 1 110 ? 9.044 1.876 -20.971 1.00 95.56 110 ILE A O 1
ATOM 827 N N . ASP A 1 111 ? 10.910 0.888 -20.199 1.00 96.88 111 ASP A N 1
ATOM 828 C CA . ASP A 1 111 ? 11.198 1.904 -19.187 1.00 96.88 111 ASP A CA 1
ATOM 829 C C . ASP A 1 111 ? 11.442 3.277 -19.815 1.00 96.88 111 ASP A C 1
ATOM 831 O O . ASP A 1 111 ? 10.934 4.279 -19.312 1.00 96.88 111 ASP A O 1
ATOM 835 N N . GLU A 1 112 ? 12.174 3.333 -20.930 1.00 96.56 112 GLU A N 1
ATOM 836 C CA . GLU A 1 112 ? 12.362 4.564 -21.698 1.00 96.56 112 GLU A CA 1
ATOM 837 C C . GLU A 1 112 ? 11.018 5.126 -22.177 1.00 96.56 112 GLU A C 1
ATOM 839 O O . GLU A 1 112 ? 10.703 6.284 -21.897 1.00 96.56 112 GLU A O 1
ATOM 844 N N . GLY A 1 113 ? 10.179 4.296 -22.806 1.00 96.56 113 GLY A N 1
ATOM 845 C CA . GLY A 1 113 ? 8.844 4.701 -23.248 1.00 96.56 113 GLY A CA 1
ATOM 846 C C . GLY A 1 113 ? 7.968 5.242 -22.111 1.00 96.56 113 GLY A C 1
ATOM 847 O O . GLY A 1 113 ? 7.335 6.288 -22.255 1.00 96.56 113 GLY A O 1
ATOM 848 N N . LEU A 1 114 ? 7.963 4.581 -20.950 1.00 96.12 114 LEU A N 1
ATOM 849 C CA . LEU A 1 114 ? 7.191 5.006 -19.775 1.00 96.12 114 LEU A CA 1
ATOM 850 C C . LEU A 1 114 ? 7.714 6.318 -19.176 1.00 96.12 114 LEU A C 1
ATOM 852 O O . LEU A 1 114 ? 6.921 7.169 -18.767 1.00 96.12 114 LEU A O 1
ATOM 856 N N . ARG A 1 115 ? 9.034 6.525 -19.167 1.00 95.81 115 ARG A N 1
ATOM 857 C CA . ARG A 1 115 ? 9.644 7.781 -18.706 1.00 95.81 115 ARG A CA 1
ATOM 858 C C . ARG A 1 115 ? 9.420 8.937 -19.677 1.00 95.81 115 ARG A C 1
ATOM 860 O O . ARG A 1 115 ? 9.331 10.071 -19.220 1.00 95.81 115 ARG A O 1
ATOM 867 N N . ILE A 1 116 ? 9.269 8.668 -20.976 1.00 96.25 116 ILE A N 1
ATOM 868 C CA . ILE A 1 116 ? 8.838 9.672 -21.961 1.00 96.25 116 ILE A CA 1
ATOM 869 C C . ILE A 1 116 ? 7.391 10.106 -21.692 1.00 96.25 116 ILE A C 1
ATOM 871 O O . ILE A 1 116 ? 7.103 11.300 -21.732 1.00 96.25 116 ILE A O 1
ATOM 875 N N . LEU A 1 117 ? 6.489 9.163 -21.383 1.00 94.69 117 LEU A N 1
ATOM 876 C CA . LEU A 1 117 ? 5.109 9.489 -20.988 1.00 94.69 117 LEU A CA 1
ATOM 877 C C . LEU A 1 117 ? 5.053 10.279 -19.673 1.00 94.69 117 LEU A C 1
ATOM 879 O O . LEU A 1 117 ? 4.176 11.121 -19.504 1.00 94.69 117 LEU A O 1
ATOM 883 N N . ASN A 1 118 ? 5.996 10.009 -18.766 1.00 91.44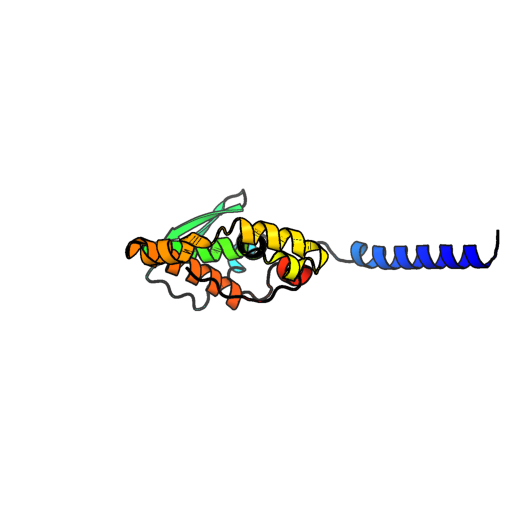 118 ASN A N 1
ATOM 884 C CA . ASN A 1 118 ? 6.217 10.737 -17.521 1.00 91.44 118 ASN A CA 1
ATOM 885 C C . ASN A 1 118 ? 4.946 10.890 -16.662 1.00 91.44 118 ASN A C 1
ATOM 887 O O . ASN A 1 118 ? 4.538 11.997 -16.311 1.00 91.44 118 ASN A O 1
ATOM 891 N N . PHE A 1 119 ? 4.321 9.767 -16.285 1.00 87.88 119 PHE A N 1
ATOM 892 C CA . PHE A 1 119 ? 3.106 9.763 -15.454 1.00 87.88 119 PHE A CA 1
ATOM 893 C C . PHE A 1 119 ? 3.262 10.514 -14.119 1.00 87.88 119 PHE A C 1
ATOM 895 O O . PHE A 1 119 ? 2.274 10.985 -13.563 1.00 87.88 119 PHE A O 1
ATOM 902 N N . GLY A 1 120 ? 4.492 10.638 -13.611 1.00 88.12 120 GLY A N 1
ATOM 903 C CA . GLY A 1 120 ? 4.813 11.360 -12.380 1.00 88.12 120 GLY A CA 1
ATOM 904 C C . GLY A 1 120 ? 5.089 12.858 -12.552 1.00 88.12 120 GLY A C 1
ATOM 905 O O . GLY A 1 120 ? 5.335 13.518 -11.547 1.00 88.12 120 GLY A O 1
ATOM 906 N N . ALA A 1 121 ? 5.054 13.412 -13.772 1.00 92.62 121 ALA A N 1
ATOM 907 C CA . ALA A 1 121 ? 5.492 14.786 -14.052 1.00 92.62 121 ALA A CA 1
ATOM 908 C C . ALA A 1 121 ? 4.816 15.838 -13.160 1.00 92.62 121 ALA A C 1
ATOM 910 O O . ALA A 1 121 ? 5.475 16.736 -12.644 1.00 92.62 121 ALA A O 1
ATOM 911 N N . ALA A 1 122 ? 3.501 15.707 -12.981 1.00 93.12 122 ALA A N 1
ATOM 912 C CA . ALA A 1 122 ? 2.691 16.639 -12.204 1.00 93.12 122 ALA A CA 1
ATOM 913 C C . ALA A 1 122 ? 2.557 16.237 -10.727 1.00 93.12 122 ALA A C 1
ATOM 915 O O . ALA A 1 122 ? 1.960 16.982 -9.958 1.00 93.12 122 ALA A O 1
ATOM 916 N N . ALA A 1 123 ? 3.090 15.080 -10.313 1.00 92.50 123 ALA A N 1
ATOM 917 C CA . ALA A 1 123 ? 2.824 14.521 -8.989 1.00 92.50 123 ALA A CA 1
ATOM 918 C C . ALA A 1 123 ? 3.251 15.476 -7.868 1.00 92.50 123 ALA A C 1
ATOM 920 O O . ALA A 1 123 ? 2.439 15.770 -7.004 1.00 92.50 123 ALA A O 1
ATOM 921 N N . ALA A 1 124 ? 4.463 16.039 -7.930 1.00 92.81 124 ALA A N 1
ATOM 922 C CA . ALA A 1 124 ? 4.958 16.964 -6.907 1.00 92.81 124 ALA A CA 1
ATOM 923 C C . ALA A 1 124 ? 4.138 18.267 -6.821 1.00 92.81 124 ALA A C 1
ATOM 925 O O . ALA A 1 124 ? 3.883 18.772 -5.730 1.00 92.81 124 ALA A O 1
ATOM 926 N N . GLU A 1 125 ? 3.699 18.808 -7.962 1.00 96.25 125 GLU A N 1
ATOM 927 C CA . GLU A 1 125 ? 2.850 20.006 -7.995 1.00 96.25 125 GLU A CA 1
ATOM 928 C C . GLU A 1 125 ? 1.447 19.704 -7.456 1.00 96.25 125 GLU A C 1
ATOM 930 O O . GLU A 1 125 ? 0.924 20.456 -6.635 1.00 96.25 125 GLU A O 1
ATOM 935 N N . MET A 1 126 ? 0.863 18.571 -7.856 1.00 95.19 126 MET A N 1
ATOM 936 C CA . MET A 1 126 ? -0.423 18.100 -7.342 1.00 95.19 126 MET A CA 1
ATOM 937 C C . MET A 1 126 ? -0.356 17.857 -5.835 1.00 95.19 126 MET A C 1
ATOM 939 O O . MET A 1 126 ? -1.249 18.292 -5.116 1.00 95.19 126 MET A O 1
ATOM 943 N N . GLU A 1 127 ? 0.710 17.215 -5.355 1.00 95.00 127 GLU A N 1
ATOM 944 C CA . GLU A 1 127 ? 0.951 16.950 -3.939 1.00 95.00 127 GLU A CA 1
ATOM 945 C C . GLU A 1 127 ? 1.041 18.258 -3.144 1.00 95.00 127 GLU A C 1
ATOM 947 O O . GLU A 1 127 ? 0.403 18.405 -2.098 1.00 95.00 127 GLU A O 1
ATOM 952 N N . ALA A 1 128 ? 1.795 19.238 -3.649 1.00 95.81 128 ALA A N 1
ATOM 953 C CA . ALA A 1 128 ? 1.912 20.564 -3.045 1.00 95.81 128 ALA A CA 1
ATOM 954 C C . ALA A 1 128 ? 0.582 21.341 -3.048 1.00 95.81 128 ALA A C 1
ATOM 956 O O . ALA A 1 128 ? 0.342 22.140 -2.144 1.00 95.81 128 ALA A O 1
ATOM 957 N N . ALA A 1 129 ? -0.285 21.095 -4.033 1.00 97.31 129 ALA A N 1
ATOM 958 C CA . ALA A 1 129 ? -1.596 21.725 -4.156 1.00 97.31 129 ALA A CA 1
ATOM 959 C C . ALA A 1 129 ? -2.722 20.997 -3.392 1.00 97.31 129 ALA A C 1
ATOM 961 O O . ALA A 1 129 ? -3.858 21.481 -3.383 1.00 97.31 129 ALA A O 1
ATOM 962 N N . LEU A 1 130 ? -2.448 19.850 -2.755 1.00 96.94 130 LEU A N 1
ATOM 963 C CA . LEU A 1 130 ? -3.463 19.098 -2.016 1.00 96.94 130 LEU A CA 1
ATOM 964 C C . LEU A 1 130 ? -4.033 19.917 -0.845 1.00 96.94 130 LEU A C 1
ATOM 966 O O . LEU A 1 130 ? -3.269 20.425 -0.018 1.00 96.94 130 LEU A O 1
ATOM 970 N N . PRO A 1 131 ? -5.369 19.967 -0.685 1.00 98.06 131 PRO A N 1
ATOM 971 C CA . PRO A 1 131 ? -5.980 20.424 0.555 1.00 98.06 131 PRO A CA 1
ATOM 972 C C . PRO A 1 131 ? -5.466 19.614 1.750 1.00 98.06 131 PRO A C 1
ATOM 974 O O . PRO A 1 131 ? -5.232 18.408 1.634 1.00 98.06 131 PRO A O 1
ATOM 977 N N . ALA A 1 132 ? -5.344 20.263 2.911 1.00 97.00 132 ALA A N 1
ATOM 978 C CA . ALA A 1 132 ? -4.799 19.645 4.122 1.00 97.00 132 ALA A CA 1
ATOM 979 C C . ALA A 1 132 ? -5.501 18.323 4.483 1.00 97.00 132 ALA A C 1
ATOM 981 O O . ALA A 1 132 ? -4.830 17.333 4.765 1.00 97.00 132 ALA A O 1
ATOM 982 N N . ASP A 1 133 ? -6.831 18.276 4.379 1.00 96.81 133 ASP A N 1
ATOM 983 C CA . ASP A 1 133 ? -7.614 17.076 4.692 1.00 96.81 133 ASP A CA 1
ATOM 984 C C . ASP A 1 133 ? -7.344 15.931 3.701 1.00 96.81 133 ASP A C 1
ATOM 986 O O . ASP A 1 133 ? -7.244 14.769 4.094 1.00 96.81 133 ASP A O 1
ATOM 990 N N . SER A 1 134 ? -7.163 16.244 2.413 1.00 97.00 134 SER A N 1
ATOM 991 C CA . SER A 1 134 ? -6.827 15.248 1.384 1.00 97.00 134 SER A CA 1
ATOM 992 C C . SER A 1 134 ? -5.416 14.697 1.571 1.00 97.00 134 SER A C 1
ATOM 994 O O . SER A 1 134 ? -5.206 13.489 1.463 1.00 97.00 134 SER A O 1
ATOM 996 N N . ARG A 1 135 ? -4.456 15.567 1.910 1.00 97.00 135 ARG A N 1
ATOM 997 C CA . ARG A 1 135 ? -3.097 15.155 2.275 1.00 97.00 135 ARG A CA 1
ATOM 998 C C . ARG A 1 135 ? -3.115 14.248 3.505 1.00 97.00 135 ARG A C 1
ATOM 1000 O O . ARG A 1 135 ? -2.557 13.158 3.449 1.00 97.00 135 ARG A O 1
ATOM 1007 N N . ALA A 1 136 ? -3.812 14.641 4.571 1.00 96.81 136 ALA A N 1
ATOM 1008 C CA . ALA A 1 136 ? -3.923 13.841 5.790 1.00 96.81 136 ALA A CA 1
ATOM 1009 C C . ALA A 1 136 ? -4.550 12.458 5.526 1.00 96.81 136 ALA A C 1
ATOM 1011 O O . ALA A 1 136 ? -4.118 11.456 6.106 1.00 96.81 136 ALA A O 1
ATOM 1012 N N . TRP A 1 137 ? -5.530 12.387 4.618 1.00 97.81 137 TRP A N 1
ATOM 1013 C CA . TRP A 1 137 ? -6.131 11.125 4.188 1.00 97.81 137 TRP A CA 1
ATOM 1014 C C . TRP A 1 137 ? -5.116 10.227 3.462 1.00 97.81 137 TRP A C 1
ATOM 1016 O O . TRP A 1 137 ? -4.959 9.062 3.831 1.00 97.81 137 TRP A O 1
ATOM 1026 N N . LEU A 1 138 ? -4.378 10.760 2.478 1.00 97.94 138 LEU A N 1
ATOM 1027 C CA . LEU A 1 138 ? -3.352 10.005 1.741 1.00 97.94 138 LEU A CA 1
ATOM 1028 C C . LEU A 1 138 ? -2.205 9.551 2.648 1.00 97.94 138 LEU A C 1
ATOM 1030 O O . LEU A 1 138 ? -1.773 8.403 2.560 1.00 97.94 138 LEU A O 1
ATOM 1034 N N . GLU A 1 139 ? -1.761 10.403 3.570 1.00 97.50 139 GLU A N 1
ATOM 1035 C CA . GLU A 1 139 ? -0.775 10.035 4.585 1.00 97.50 139 GLU A CA 1
ATOM 1036 C C . GLU A 1 139 ? -1.286 8.885 5.459 1.00 97.50 139 GLU A C 1
ATOM 1038 O O . GLU A 1 139 ? -0.537 7.954 5.746 1.00 97.50 139 GLU A O 1
ATOM 1043 N N . GLY A 1 140 ? -2.565 8.902 5.850 1.00 98.19 140 GLY A N 1
ATOM 1044 C CA . GLY A 1 140 ? -3.204 7.784 6.545 1.00 98.19 140 GLY A CA 1
ATOM 1045 C C . GLY A 1 140 ? -3.136 6.485 5.751 1.00 98.19 140 GLY A C 1
ATOM 1046 O O . GLY A 1 140 ? -2.692 5.464 6.277 1.00 98.19 140 GLY A O 1
ATOM 1047 N N . TYR A 1 141 ? -3.493 6.540 4.470 1.00 98.62 141 TYR A N 1
ATOM 1048 C CA . TYR A 1 141 ? -3.448 5.386 3.579 1.00 98.62 141 TYR A CA 1
ATOM 1049 C C . TYR A 1 141 ? -2.033 4.815 3.465 1.00 98.62 141 TYR A C 1
ATOM 1051 O O . TYR A 1 141 ? -1.808 3.627 3.707 1.00 98.62 141 TYR A O 1
ATOM 1059 N N . VAL A 1 142 ? -1.057 5.680 3.192 1.00 98.25 142 VAL A N 1
ATOM 1060 C CA . VAL A 1 142 ? 0.361 5.323 3.098 1.00 98.25 142 VAL A CA 1
ATOM 1061 C C . VAL A 1 142 ? 0.886 4.742 4.415 1.00 98.25 142 VAL A C 1
ATOM 1063 O O . VAL A 1 142 ? 1.613 3.747 4.389 1.00 98.25 142 VAL A O 1
ATOM 1066 N N . ARG A 1 143 ? 0.486 5.286 5.577 1.00 98.19 143 ARG A N 1
ATOM 1067 C CA . ARG A 1 143 ? 0.826 4.713 6.894 1.00 98.19 143 ARG A CA 1
ATOM 1068 C C . ARG A 1 143 ? 0.327 3.275 7.034 1.00 98.19 143 ARG A C 1
ATOM 1070 O O . ARG A 1 143 ? 1.089 2.431 7.495 1.00 98.19 143 ARG A O 1
ATOM 1077 N N . GLY A 1 144 ? -0.904 2.985 6.612 1.00 98.25 144 GLY A N 1
ATOM 1078 C CA . GLY A 1 144 ? -1.466 1.630 6.632 1.00 98.25 144 GLY A CA 1
ATOM 1079 C C . GLY A 1 144 ? -0.693 0.649 5.748 1.00 98.25 144 GLY A C 1
ATOM 1080 O O . GLY A 1 144 ? -0.323 -0.439 6.194 1.00 98.25 144 GLY A O 1
ATOM 1081 N N . VAL A 1 145 ? -0.377 1.062 4.516 1.00 98.50 145 VAL A N 1
ATOM 1082 C CA . VAL A 1 145 ? 0.413 0.251 3.573 1.00 98.50 145 VAL A CA 1
ATOM 1083 C C . VAL A 1 145 ? 1.811 -0.034 4.130 1.00 98.50 145 VAL A C 1
ATOM 1085 O O . VAL A 1 145 ? 2.260 -1.182 4.136 1.00 98.50 145 VAL A O 1
ATOM 1088 N N . ASN A 1 146 ? 2.488 0.998 4.638 1.00 98.12 146 ASN A N 1
ATOM 1089 C CA . ASN A 1 146 ? 3.824 0.870 5.213 1.00 98.12 146 ASN A CA 1
ATOM 1090 C C . ASN A 1 146 ? 3.821 -0.003 6.471 1.00 98.12 146 ASN A C 1
ATOM 1092 O O . ASN A 1 146 ? 4.712 -0.838 6.624 1.00 98.12 146 ASN A O 1
ATOM 1096 N N . HIS A 1 147 ? 2.808 0.128 7.334 1.00 98.19 147 HIS A N 1
ATOM 1097 C CA . HIS A 1 147 ? 2.671 -0.726 8.510 1.00 98.19 147 HIS A CA 1
ATOM 1098 C C . HIS A 1 147 ? 2.571 -2.202 8.113 1.00 98.19 147 HIS A C 1
ATOM 1100 O O . HIS A 1 147 ? 3.302 -3.031 8.658 1.00 98.19 147 HIS A O 1
ATOM 1106 N N . TYR A 1 148 ? 1.736 -2.533 7.123 1.00 97.75 148 TYR A N 1
ATOM 1107 C CA . TYR A 1 148 ? 1.645 -3.902 6.618 1.00 97.75 148 TYR A CA 1
ATOM 1108 C C . TYR A 1 148 ? 2.993 -4.395 6.080 1.00 97.75 148 TYR A C 1
ATOM 1110 O O . TYR A 1 148 ? 3.486 -5.446 6.493 1.00 97.75 148 TYR A O 1
ATOM 1118 N N . GLN A 1 149 ? 3.613 -3.624 5.178 1.00 96.75 149 GLN A N 1
ATOM 1119 C CA . GLN A 1 149 ? 4.859 -4.011 4.514 1.00 96.75 149 GLN A CA 1
ATOM 1120 C C . GLN A 1 149 ? 5.985 -4.280 5.526 1.00 96.75 149 GLN A C 1
ATOM 1122 O O . GLN A 1 149 ? 6.761 -5.219 5.336 1.00 96.75 149 GLN A O 1
ATOM 1127 N N . GLN A 1 150 ? 6.059 -3.489 6.600 1.00 96.12 150 GLN A N 1
ATOM 1128 C CA . GLN A 1 150 ? 7.079 -3.606 7.645 1.00 96.12 150 GLN A CA 1
ATOM 1129 C C . GLN A 1 150 ? 6.851 -4.798 8.581 1.00 96.12 150 GLN A C 1
ATOM 1131 O O . GLN A 1 150 ? 7.819 -5.456 8.962 1.00 96.12 150 GLN A O 1
ATOM 1136 N N . ASN A 1 151 ? 5.596 -5.094 8.930 1.00 96.56 151 ASN A N 1
ATOM 1137 C CA . ASN A 1 151 ? 5.269 -6.055 9.987 1.00 96.56 151 ASN A CA 1
ATOM 1138 C C . ASN A 1 151 ? 4.855 -7.439 9.469 1.00 96.56 151 ASN A C 1
ATOM 1140 O O . ASN A 1 151 ? 4.836 -8.405 10.235 1.00 96.56 151 ASN A O 1
ATOM 1144 N N . VAL A 1 152 ? 4.556 -7.583 8.174 1.00 95.00 152 VAL A N 1
ATOM 1145 C CA . VAL A 1 152 ? 4.226 -8.894 7.607 1.00 95.00 152 VAL A CA 1
ATOM 1146 C C . VAL A 1 152 ? 5.436 -9.836 7.671 1.00 95.00 152 VAL A C 1
ATOM 1148 O O . VAL A 1 152 ? 6.551 -9.488 7.270 1.00 95.00 152 VAL A O 1
ATOM 1151 N N . LYS A 1 153 ? 5.212 -11.062 8.159 1.00 92.25 153 LYS A N 1
ATOM 1152 C CA . LYS A 1 153 ? 6.268 -12.082 8.305 1.00 92.25 153 LYS A CA 1
ATOM 1153 C C . LYS A 1 153 ? 6.846 -12.525 6.963 1.00 92.25 153 LYS A C 1
ATOM 1155 O O . LYS A 1 153 ? 8.049 -12.727 6.847 1.00 92.25 153 LYS A O 1
ATOM 1160 N N . MET A 1 154 ? 5.983 -12.694 5.964 1.00 91.56 154 MET A N 1
ATOM 1161 C CA . MET A 1 154 ? 6.355 -13.079 4.605 1.00 91.56 154 MET A CA 1
ATOM 1162 C C . MET A 1 154 ? 5.688 -12.122 3.628 1.00 91.56 154 MET A C 1
ATOM 1164 O O . MET A 1 154 ? 4.471 -11.958 3.661 1.00 91.56 154 MET A O 1
ATOM 1168 N N . LEU A 1 155 ? 6.483 -11.495 2.765 1.00 94.19 155 LEU A N 1
ATOM 1169 C CA . LEU A 1 155 ? 5.947 -10.687 1.675 1.00 94.19 155 LEU A CA 1
ATOM 1170 C C . LEU A 1 155 ? 5.195 -11.574 0.669 1.00 94.19 155 LEU A C 1
ATOM 1172 O O . LEU A 1 155 ? 5.483 -12.775 0.578 1.00 94.19 155 LEU A O 1
ATOM 1176 N N . PRO A 1 156 ? 4.265 -10.992 -0.111 1.00 93.44 156 PRO A N 1
ATOM 1177 C CA . PRO A 1 156 ? 3.637 -11.685 -1.225 1.00 93.44 156 PRO A CA 1
ATOM 1178 C C . PRO A 1 156 ? 4.677 -12.322 -2.150 1.00 93.44 156 PRO A C 1
ATOM 1180 O O . PRO A 1 156 ? 5.786 -11.809 -2.324 1.00 93.44 156 PRO A O 1
ATOM 1183 N N . GLN A 1 157 ? 4.315 -13.453 -2.749 1.00 92.00 157 GLN A N 1
ATOM 1184 C CA . GLN A 1 157 ? 5.209 -14.258 -3.584 1.00 92.00 157 GLN A CA 1
ATOM 1185 C C . GLN A 1 157 ? 5.859 -13.465 -4.726 1.00 92.00 157 GLN A C 1
ATOM 1187 O O . GLN A 1 157 ? 6.993 -13.770 -5.094 1.00 92.00 157 GLN A O 1
ATOM 1192 N N . GLU A 1 158 ? 5.180 -12.435 -5.233 1.00 93.12 158 GLU A N 1
ATOM 1193 C CA . GLU A 1 158 ? 5.655 -11.526 -6.271 1.00 93.12 158 GLU A CA 1
ATOM 1194 C C . GLU A 1 158 ? 6.986 -10.878 -5.879 1.00 93.12 158 GLU A C 1
ATOM 1196 O O . GLU A 1 158 ? 7.880 -10.822 -6.715 1.00 93.12 158 GLU A O 1
ATOM 1201 N N . TYR A 1 159 ? 7.173 -10.487 -4.610 1.00 94.81 159 TYR A N 1
ATOM 1202 C CA . TYR A 1 159 ? 8.437 -9.899 -4.145 1.00 94.81 159 TYR A CA 1
ATOM 1203 C C . TYR A 1 159 ? 9.599 -10.874 -4.317 1.00 94.81 159 TYR A C 1
ATOM 1205 O O . TYR A 1 159 ? 10.650 -10.521 -4.840 1.00 94.81 159 TYR A O 1
ATOM 1213 N N . ARG A 1 160 ? 9.399 -12.140 -3.941 1.00 92.00 160 ARG A N 1
ATOM 1214 C CA . ARG A 1 160 ? 10.436 -13.169 -4.071 1.00 92.00 160 ARG A CA 1
ATOM 1215 C C . ARG A 1 160 ? 10.681 -13.560 -5.528 1.00 92.00 160 ARG A C 1
ATOM 1217 O O . ARG A 1 160 ? 11.826 -13.774 -5.904 1.00 92.00 160 ARG A O 1
ATOM 1224 N N . VAL A 1 161 ? 9.622 -13.688 -6.329 1.00 91.88 161 VAL A N 1
ATOM 1225 C CA . VAL A 1 161 ? 9.720 -14.089 -7.745 1.00 91.88 161 VAL A CA 1
ATOM 1226 C C . VAL A 1 161 ? 10.405 -13.008 -8.580 1.00 91.88 161 VAL A C 1
ATOM 1228 O O . VAL A 1 161 ? 11.190 -13.336 -9.463 1.00 91.88 161 VAL A O 1
ATOM 1231 N N . LEU A 1 162 ? 10.124 -11.739 -8.288 1.00 91.00 162 LEU A N 1
ATOM 1232 C CA . LEU A 1 162 ? 10.632 -10.588 -9.032 1.00 91.00 162 LEU A CA 1
ATOM 1233 C C . LEU A 1 162 ? 11.885 -9.958 -8.402 1.00 91.00 162 LEU A C 1
ATOM 1235 O O . LEU A 1 162 ? 12.376 -8.962 -8.920 1.00 91.00 162 LEU A O 1
ATOM 1239 N N . GLY A 1 163 ? 12.401 -10.519 -7.302 1.00 91.38 163 GLY A N 1
ATOM 1240 C CA . GLY A 1 163 ? 13.601 -10.014 -6.626 1.00 91.38 163 GLY A CA 1
ATOM 1241 C C . GLY A 1 163 ? 13.434 -8.609 -6.040 1.00 91.38 163 GLY A C 1
ATOM 1242 O O . GLY A 1 163 ? 14.362 -7.811 -6.101 1.00 91.38 163 GLY A O 1
ATOM 1243 N N . LEU A 1 164 ? 12.249 -8.294 -5.515 1.00 92.00 164 LEU A N 1
ATOM 1244 C CA . LEU A 1 164 ? 11.908 -6.976 -4.984 1.00 92.00 164 LEU A CA 1
ATOM 1245 C C . LEU A 1 164 ? 12.167 -6.901 -3.479 1.00 92.00 164 LEU A C 1
ATOM 1247 O O . LEU A 1 164 ? 11.812 -7.813 -2.728 1.00 92.00 164 LEU A O 1
ATOM 1251 N N . ASP A 1 165 ? 12.678 -5.753 -3.046 1.00 92.38 165 ASP A N 1
ATOM 1252 C CA . ASP A 1 165 ? 12.843 -5.402 -1.639 1.00 92.38 165 ASP A CA 1
ATOM 1253 C C . ASP A 1 165 ? 11.709 -4.499 -1.134 1.00 92.38 165 ASP A C 1
ATOM 1255 O O . ASP A 1 165 ? 10.880 -3.981 -1.890 1.00 92.38 165 ASP A O 1
ATOM 1259 N N . ARG A 1 166 ? 11.662 -4.301 0.188 1.00 94.38 166 ARG A N 1
ATOM 1260 C CA . ARG A 1 166 ? 10.742 -3.346 0.814 1.00 94.38 166 ARG A CA 1
ATOM 1261 C C . ARG A 1 166 ? 11.189 -1.921 0.506 1.00 94.38 166 ARG A C 1
ATOM 1263 O O . ARG A 1 166 ? 12.200 -1.457 1.022 1.00 94.38 166 ARG A O 1
ATOM 1270 N N . GLU A 1 167 ? 10.380 -1.216 -0.267 1.00 95.88 167 GLU A N 1
ATOM 1271 C CA . GLU A 1 167 ? 10.526 0.215 -0.523 1.00 95.88 167 GLU A CA 1
ATOM 1272 C C . GLU A 1 167 ? 9.318 0.962 0.071 1.00 95.88 167 GLU A C 1
ATOM 1274 O O . GLU A 1 167 ? 8.184 0.667 -0.345 1.00 95.88 167 GLU A O 1
ATOM 1279 N N . PRO A 1 168 ? 9.533 1.923 0.997 1.00 96.38 168 PRO A N 1
ATOM 1280 C CA . PRO A 1 168 ? 8.459 2.696 1.612 1.00 96.38 168 PRO A CA 1
ATOM 1281 C C . PRO A 1 168 ? 7.568 3.391 0.584 1.00 96.38 168 PRO A C 1
ATOM 1283 O O . PRO A 1 168 ? 8.024 3.860 -0.457 1.00 96.38 168 PRO A O 1
ATOM 1286 N N . TRP A 1 169 ? 6.284 3.472 0.899 1.00 97.62 169 TRP A N 1
ATOM 1287 C CA . TRP A 1 169 ? 5.312 4.267 0.165 1.00 97.62 169 TRP A CA 1
ATOM 1288 C C . TRP A 1 169 ? 5.341 5.707 0.675 1.00 97.62 169 TRP A C 1
ATOM 1290 O O . TRP A 1 169 ? 5.494 5.933 1.879 1.00 97.62 169 TRP A O 1
ATOM 1300 N N . THR A 1 170 ? 5.185 6.662 -0.237 1.00 95.19 170 THR A N 1
ATOM 1301 C CA . THR A 1 170 ? 5.047 8.094 0.052 1.00 95.19 170 THR A CA 1
ATOM 1302 C C . THR A 1 170 ? 3.751 8.607 -0.563 1.00 95.19 170 THR A C 1
ATOM 1304 O O . THR A 1 170 ? 3.153 7.922 -1.400 1.00 95.19 170 THR A O 1
ATOM 1307 N N . VAL A 1 171 ? 3.310 9.780 -0.104 1.00 93.69 171 VAL A N 1
ATOM 1308 C CA . VAL A 1 171 ? 2.296 10.572 -0.816 1.00 93.69 171 VAL A CA 1
ATOM 1309 C C . VAL A 1 171 ? 2.870 11.029 -2.157 1.00 93.69 171 VAL A C 1
ATOM 1311 O O . VAL A 1 171 ? 4.119 11.128 -2.238 1.00 93.69 171 VAL A O 1
#

Nearest PDB structures (foldseek):
  4hst-assembly1_A  TM=8.484E-01  e=1.195E-08  Pseudomonas
  1e3a-assembly1_A  TM=9.092E-01  e=2.643E-06  Escherichia coli
  1pnk-assembly1_A  TM=9.157E-01  e=3.310E-06  Escherichia coli
  1kec-assembly1_A  TM=9.036E-01  e=3.704E-06  Escherichia coli
  1ai5-assembly1_A  TM=9.137E-01  e=5.190E-06  Escherichia coli

Secondary structure (DSSP, 8-state):
--HHHHHHHHHHHHHHHHHHHHHHHSPPPPPPPHHHHHHTS--TT---SS-EEEEE-TT--EEEEESSTTTHHHHHHHHHHHHHHHHHHHHHHHHTT--HHHH-GGGHHHHHHHHHHTTTTTHHHHHHT--HHHHHHHHHHHHHHHHHHHH-SS--HHHHHHT--------

Radius of gyration: 22.55 Å; Cα contacts (8 Å, |Δi|>4): 160; chains: 1; bounding box: 44×67×51 Å

Sequence (171 aa):
MSRSRLFKFAGLTVLAGLLSACSVLAPLPAETSSEDRLKAIPVEGLALAGKVTIHWDDHQVPFIEAEKDADLPVAIGLVHAHLRLGQMELLRRISQGRISEMGGPLAADIDEGLRILNFGAAAAEMEAALPADSRAWLEGYVRGVNHYQQNVKMLPQEYRVLGLDREPWTV

pLDDT: mean 89.33, std 12.07, range [53.34, 98.62]

Solvent-accessible surface area (backbone atoms only — not comparable to full-atom values): 9950 Å² total; per-residue (Å²): 133,63,71,71,56,55,55,53,53,52,50,50,52,52,50,53,49,56,61,48,47,58,65,73,68,52,75,76,77,74,90,73,50,74,66,57,56,58,69,66,54,66,61,86,90,65,88,62,92,53,62,69,51,78,48,62,52,98,83,69,50,79,47,78,50,53,76,33,81,75,38,41,33,22,52,51,20,28,52,45,33,72,78,37,40,47,60,51,51,52,52,55,28,52,53,64,27,44,43,30,76,55,63,37,80,85,28,44,70,55,19,50,54,32,51,71,70,36,76,56,74,56,47,66,61,51,60,71,67,46,53,70,71,57,47,54,42,45,49,23,21,34,50,14,29,41,50,29,71,71,60,45,91,68,76,54,67,53,33,70,76,39,70,52,77,96,72,85,65,73,125